Protein AF-A0A8D0YHF8-F1 (afdb_monomer)

Sequence (119 aa):
MLQWLLVFPALGLGVWGNSSWDETQAKHRSEGPQDLFGNISQLIDKGRLGFDGVSTVVSRKEWGADTVGCCAPLALPVDYLIMHHVPGLECHNQTRCSQRLRELRAHHVRNGWCDVAYK

Nearest PDB structures (foldseek):
  1sxr-assembly1_A  TM=9.679E-01  e=1.653E-01  Drosophila melanogaster

Foldseek 3Di:
DDDDDDDDPPDDDDDPPPPPPPPVVVPPPPPDDVVVVVPPPVVVVCCVVVVPDPPDDQDCVNLPHDDFQDDDDDDPPDPDDDDDDDPPLDDDDSPSNSVSLNVQQVVCVVVVHRGHPHD

Secondary structure (DSSP, 8-state):
----------------------TTGGGS--SSSTTTTTTHHHHHHHHHHH--S------TTTTT----S---PPPSS---------TT---SSHHHHHHHHHHHHHHHHHTT-SS-S--

InterPro domains:
  IPR015510 Peptidoglycan recognition protein [PTHR11022] (1-118)
  IPR036505 N-acetylmuramoyl-L-alanine amidase/PGRP domain superfamily [G3DSA:3.40.80.10] (53-119)
  IPR036505 N-acetylmuramoyl-L-alanine amidase/PGRP domain superfamily [SSF55846] (56-118)

Solvent-accessible surface area (backbone atoms only — not comparable to full-atom values): 8378 Å² total; per-residue (Å²): 133,84,93,80,90,80,85,78,84,80,82,73,75,90,74,83,77,75,81,76,73,68,84,72,73,76,78,79,75,90,82,82,63,70,75,80,58,70,46,59,67,58,53,52,52,48,47,62,75,68,52,80,61,82,80,77,82,80,47,60,73,77,45,61,54,76,85,70,72,64,87,80,86,78,74,81,82,75,94,77,87,84,89,80,84,67,89,93,58,84,62,92,47,70,73,57,37,23,50,46,51,45,54,49,26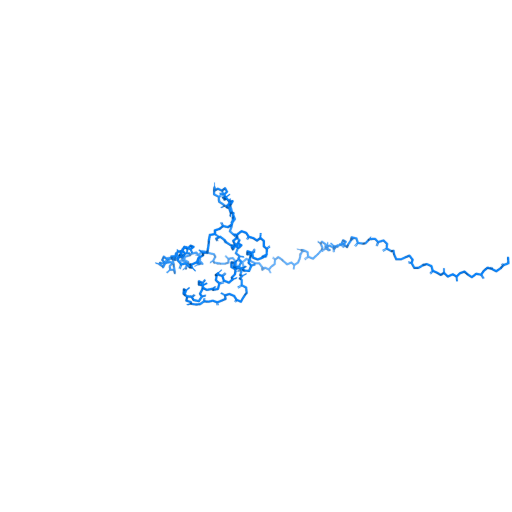,53,51,34,37,74,74,73,37,46,42,60,96,74,132

Organism: Sus scrofa (NCBI:txid9823)

Mean predicted aligned error: 17.43 Å

Radius of gyration: 27.14 Å; Cα contacts (8 Å, |Δi|>4): 38; chains: 1; bounding box: 39×67×78 Å

Structure (mmCIF, N/CA/C/O backbone):
data_AF-A0A8D0YHF8-F1
#
_entry.id   AF-A0A8D0YHF8-F1
#
loop_
_atom_site.group_PDB
_atom_site.id
_atom_site.type_symbol
_atom_site.label_atom_id
_atom_site.label_alt_id
_atom_site.label_comp_id
_atom_site.label_asym_id
_atom_site.label_entity_id
_atom_site.label_seq_id
_atom_site.pdbx_PDB_ins_code
_atom_site.Cartn_x
_atom_site.Cartn_y
_atom_site.Cartn_z
_atom_site.occupancy
_atom_site.B_iso_or_equiv
_atom_site.auth_seq_id
_atom_site.auth_comp_id
_atom_site.auth_asym_id
_atom_site.auth_atom_id
_atom_site.pdbx_PDB_model_num
ATOM 1 N N . MET A 1 1 ? 16.583 -57.130 -51.027 1.00 36.50 1 MET A N 1
ATOM 2 C CA . MET A 1 1 ? 18.029 -57.100 -50.732 1.00 36.50 1 MET A CA 1
ATOM 3 C C . MET A 1 1 ? 18.303 -55.834 -49.932 1.00 36.50 1 MET A C 1
ATOM 5 O O . MET A 1 1 ? 17.959 -54.779 -50.439 1.00 36.50 1 MET A O 1
ATOM 9 N N . LEU A 1 2 ? 18.835 -55.997 -48.709 1.00 37.03 2 LEU A N 1
ATOM 10 C CA . LEU A 1 2 ? 19.396 -55.007 -47.756 1.00 37.03 2 LEU A CA 1
ATOM 11 C C . LEU A 1 2 ? 18.520 -53.798 -47.344 1.00 37.03 2 LEU A C 1
ATOM 13 O O . LEU A 1 2 ? 18.256 -52.924 -48.154 1.00 37.03 2 LEU A O 1
ATOM 17 N N . GLN A 1 3 ? 17.918 -53.732 -46.145 1.00 40.59 3 GLN A N 1
ATOM 18 C CA . GLN A 1 3 ? 18.484 -53.531 -44.785 1.00 40.59 3 GLN A CA 1
ATOM 19 C C . GLN A 1 3 ? 19.387 -52.296 -44.616 1.00 40.59 3 GLN A C 1
ATOM 21 O O . GLN A 1 3 ? 20.512 -52.305 -45.099 1.00 40.59 3 GLN A O 1
ATOM 26 N N . TRP A 1 4 ? 18.874 -51.314 -43.853 1.00 41.19 4 TRP A N 1
ATOM 27 C CA . TRP A 1 4 ? 19.490 -50.522 -42.758 1.00 41.19 4 TRP A CA 1
ATOM 28 C C . TRP A 1 4 ? 18.494 -49.389 -42.406 1.00 41.19 4 TRP A C 1
ATOM 30 O O . TRP A 1 4 ? 18.337 -48.441 -43.163 1.00 41.19 4 TRP A O 1
ATOM 40 N N . LEU A 1 5 ? 17.556 -49.576 -41.472 1.00 42.03 5 LEU A N 1
ATOM 41 C CA . LEU A 1 5 ? 17.671 -49.266 -40.035 1.00 42.03 5 LEU A CA 1
ATOM 42 C C . LEU A 1 5 ? 18.401 -47.948 -39.731 1.00 42.03 5 LEU A C 1
ATOM 44 O O . LEU A 1 5 ? 19.613 -47.939 -39.548 1.00 42.03 5 LEU A O 1
ATOM 48 N N . LEU A 1 6 ? 17.630 -46.872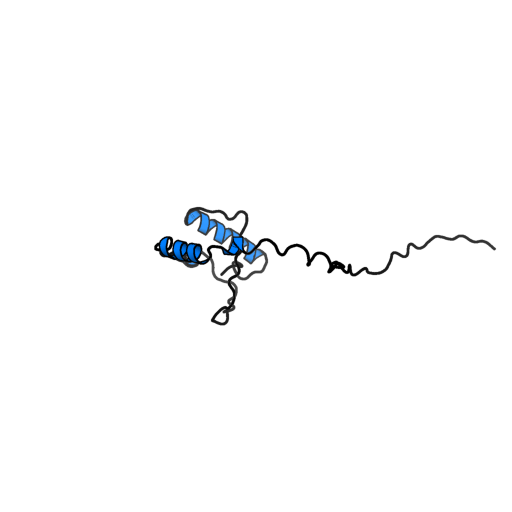 -39.548 1.00 47.66 6 LEU A N 1
ATOM 49 C CA . LEU A 1 6 ? 17.937 -45.858 -38.544 1.00 47.66 6 LEU A CA 1
ATOM 50 C C . LEU A 1 6 ? 16.699 -45.616 -37.679 1.00 47.66 6 LEU A C 1
ATOM 52 O O . LEU A 1 6 ? 15.570 -45.506 -38.150 1.00 47.66 6 LEU A O 1
ATOM 56 N N . VAL A 1 7 ? 16.978 -45.656 -36.387 1.00 43.22 7 VAL A N 1
ATOM 57 C CA . VAL A 1 7 ? 16.088 -45.716 -35.237 1.00 43.22 7 VAL A CA 1
ATOM 58 C C . VAL A 1 7 ? 15.381 -44.374 -35.046 1.00 43.22 7 VAL A C 1
ATOM 60 O O . VAL A 1 7 ? 16.036 -43.342 -34.925 1.00 43.22 7 VAL A O 1
ATOM 63 N N . PHE A 1 8 ? 14.051 -44.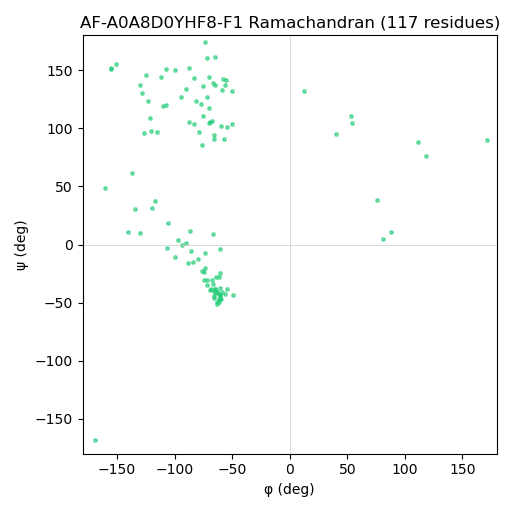387 -34.966 1.00 40.19 8 PHE A N 1
ATOM 64 C CA . PHE A 1 8 ? 13.273 -43.256 -34.461 1.00 40.19 8 PHE A CA 1
ATOM 65 C C . PHE A 1 8 ? 13.280 -43.300 -32.926 1.00 40.19 8 PHE A C 1
ATOM 67 O O . PHE A 1 8 ? 12.840 -44.308 -32.367 1.00 40.19 8 PHE A O 1
ATOM 74 N N . PRO A 1 9 ? 13.713 -42.252 -32.203 1.00 40.75 9 PRO A N 1
ATOM 75 C CA . PRO A 1 9 ? 13.407 -42.154 -30.789 1.00 40.75 9 PRO A CA 1
ATOM 76 C C . PRO A 1 9 ? 11.964 -41.659 -30.645 1.00 40.75 9 PRO A C 1
ATOM 78 O O . PRO A 1 9 ? 11.682 -40.464 -30.712 1.00 40.75 9 PRO A O 1
ATOM 81 N N . ALA A 1 10 ? 11.042 -42.600 -30.448 1.00 45.88 10 ALA A N 1
ATOM 82 C CA . ALA A 1 10 ? 9.723 -42.318 -29.901 1.00 45.88 10 ALA A CA 1
ATOM 83 C C . ALA A 1 10 ? 9.855 -42.104 -28.382 1.00 45.88 10 ALA A C 1
ATOM 85 O O . ALA A 1 10 ? 9.708 -43.033 -27.593 1.00 45.88 10 ALA A O 1
ATOM 86 N N . LEU A 1 11 ? 10.167 -40.875 -27.971 1.00 38.91 11 LEU A N 1
ATOM 87 C CA . LEU A 1 11 ? 9.832 -40.375 -26.635 1.00 38.91 11 LEU A CA 1
ATOM 88 C C . LEU A 1 11 ? 8.418 -39.792 -26.783 1.00 38.91 11 LEU A C 1
ATOM 90 O O . LEU A 1 11 ? 8.233 -38.806 -27.482 1.00 38.91 11 LEU A O 1
ATOM 94 N N . GLY A 1 12 ? 7.342 -40.411 -26.317 1.00 38.06 12 GLY A N 1
ATOM 95 C CA . GLY A 1 12 ? 7.188 -41.036 -25.014 1.00 38.06 12 GLY A CA 1
ATOM 96 C C . GLY A 1 12 ? 6.180 -40.178 -24.254 1.00 38.06 12 GLY A C 1
ATOM 97 O O . GLY A 1 12 ? 6.557 -39.188 -23.647 1.00 38.06 12 GLY A O 1
ATOM 98 N N . LEU A 1 13 ? 4.907 -40.533 -24.442 1.00 37.62 13 LEU A N 1
ATOM 99 C CA . LEU A 1 13 ? 3.714 -40.315 -23.615 1.00 37.62 13 LEU A CA 1
ATOM 100 C C . LEU A 1 13 ? 3.811 -39.324 -22.444 1.00 37.62 13 LEU A C 1
ATOM 102 O O . LEU A 1 13 ? 4.662 -39.432 -21.565 1.00 37.62 13 LEU A O 1
ATOM 106 N N . GLY A 1 14 ? 2.810 -38.442 -22.379 1.00 36.12 14 GLY A N 1
ATOM 107 C CA . GLY A 1 14 ? 2.527 -37.641 -21.199 1.00 36.12 14 GLY A CA 1
ATOM 108 C C . GLY A 1 14 ? 2.460 -38.500 -19.938 1.00 36.12 14 GLY A C 1
ATOM 109 O O . GLY A 1 14 ? 1.777 -39.521 -19.894 1.00 36.12 14 GLY A O 1
ATOM 110 N N . VAL A 1 15 ? 3.158 -38.044 -18.903 1.00 32.69 15 VAL A N 1
ATOM 111 C CA . VAL A 1 15 ? 2.981 -38.522 -17.538 1.00 32.69 15 VAL A CA 1
ATOM 112 C C . VAL A 1 15 ? 2.466 -37.340 -16.733 1.00 32.69 15 VAL A C 1
ATOM 114 O O . VAL A 1 15 ? 3.214 -36.475 -16.284 1.00 32.69 15 VAL A O 1
ATOM 117 N N . TRP A 1 16 ? 1.142 -37.312 -16.589 1.00 31.89 16 TRP A N 1
ATOM 118 C CA . TRP A 1 16 ? 0.481 -36.768 -15.414 1.00 31.89 16 TRP A CA 1
ATOM 119 C C . TRP A 1 16 ? 1.087 -37.494 -14.212 1.00 31.89 16 TRP A C 1
ATOM 121 O O . TRP A 1 16 ? 0.808 -38.670 -13.975 1.00 31.89 16 TRP A O 1
ATOM 131 N N . GLY A 1 17 ? 2.012 -36.834 -13.521 1.00 29.44 17 GLY A N 1
ATOM 132 C CA . GLY A 1 17 ? 2.570 -37.348 -12.283 1.00 29.44 17 GLY A CA 1
ATOM 133 C C . GLY A 1 17 ? 1.466 -37.387 -11.237 1.00 29.44 17 GLY A C 1
ATOM 134 O O . GLY A 1 17 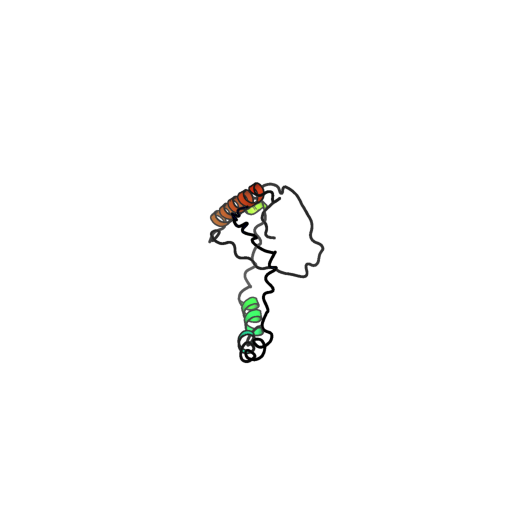? 1.220 -36.391 -10.565 1.00 29.44 17 GLY A O 1
ATOM 135 N N . ASN A 1 18 ? 0.802 -38.534 -11.100 1.00 32.72 18 ASN A N 1
ATOM 136 C CA . ASN A 1 18 ? 0.083 -38.876 -9.884 1.00 32.72 18 ASN A CA 1
ATOM 137 C C . ASN A 1 18 ? 1.125 -38.870 -8.761 1.00 32.72 18 ASN A C 1
ATOM 139 O O . ASN A 1 18 ? 1.891 -39.825 -8.620 1.00 32.72 18 ASN A O 1
ATOM 143 N N . SER A 1 19 ? 1.173 -37.810 -7.954 1.00 39.44 19 SER A N 1
ATOM 144 C CA . SER A 1 19 ? 1.736 -37.937 -6.617 1.00 39.44 19 SER A CA 1
ATOM 145 C C . SER A 1 19 ? 0.788 -38.859 -5.857 1.00 39.44 19 SER A C 1
ATOM 147 O O . SER A 1 19 ? -0.226 -38.423 -5.315 1.00 39.44 19 SER A O 1
ATOM 149 N N . SER A 1 20 ? 1.085 -40.156 -5.928 1.00 33.62 20 SER A N 1
ATOM 150 C CA . SER A 1 20 ? 0.544 -41.193 -5.064 1.00 33.62 20 SER A CA 1
ATOM 151 C C . SER A 1 20 ? 0.892 -40.789 -3.642 1.00 33.62 20 SER A C 1
ATOM 153 O O . SER A 1 20 ? 1.992 -41.053 -3.157 1.00 33.62 20 SER A O 1
ATOM 155 N N . TRP A 1 21 ? -0.009 -40.047 -3.011 1.00 30.06 21 TRP A N 1
ATOM 156 C CA . TRP A 1 21 ? 0.084 -39.782 -1.594 1.00 30.06 21 TRP A CA 1
ATOM 157 C C . TRP A 1 21 ? -0.194 -41.122 -0.922 1.00 30.06 21 TRP A C 1
ATOM 159 O O . TRP A 1 21 ? -1.310 -41.630 -0.983 1.00 30.06 21 TRP A O 1
ATOM 169 N N . ASP A 1 22 ? 0.856 -41.752 -0.406 1.00 33.50 22 ASP A N 1
ATOM 170 C CA . ASP A 1 22 ? 0.729 -43.025 0.287 1.00 33.50 22 ASP A CA 1
ATOM 171 C C . ASP A 1 22 ? -0.050 -42.774 1.589 1.00 33.50 22 ASP A C 1
ATOM 173 O O . ASP A 1 22 ? 0.438 -42.143 2.533 1.00 33.50 22 ASP A O 1
ATOM 177 N N . GLU A 1 23 ? -1.309 -43.212 1.595 1.00 45.22 23 GLU A N 1
ATOM 178 C CA . GLU A 1 23 ? -2.350 -42.975 2.608 1.00 45.22 23 GLU A CA 1
ATOM 179 C C . GLU A 1 23 ? -2.042 -43.646 3.965 1.00 45.22 23 GLU A C 1
ATOM 181 O O . GLU A 1 23 ? -2.855 -43.669 4.887 1.00 45.22 23 GLU A O 1
ATOM 186 N N . THR A 1 24 ? -0.834 -44.181 4.130 1.00 39.75 24 THR A N 1
ATOM 187 C CA . THR A 1 24 ? -0.371 -44.861 5.342 1.00 39.75 24 THR A CA 1
ATOM 188 C C . THR A 1 24 ? 0.505 -43.983 6.244 1.00 39.75 24 THR A C 1
ATOM 190 O O . THR A 1 24 ? 0.692 -44.315 7.414 1.00 39.75 24 THR A O 1
ATOM 193 N N . GLN A 1 25 ? 0.954 -42.807 5.781 1.00 38.56 25 GLN A N 1
ATOM 194 C CA . GLN A 1 25 ? 1.714 -41.842 6.601 1.00 38.56 25 GLN A CA 1
ATOM 195 C C . GLN A 1 25 ? 0.836 -40.886 7.432 1.00 38.56 25 GLN A C 1
ATOM 197 O O . GLN A 1 25 ? 1.346 -40.147 8.273 1.00 38.56 25 GLN A O 1
ATOM 202 N N . ALA A 1 26 ? -0.489 -40.917 7.260 1.00 42.91 26 ALA A N 1
ATOM 203 C CA . ALA A 1 26 ? -1.412 -40.090 8.042 1.00 42.91 26 ALA A CA 1
ATOM 204 C C . ALA A 1 26 ? -1.705 -40.653 9.450 1.00 42.91 26 ALA A C 1
ATOM 206 O O . ALA A 1 26 ? -2.260 -39.950 10.292 1.00 42.91 26 ALA A O 1
ATOM 207 N N . LYS A 1 27 ? -1.327 -41.909 9.739 1.00 42.44 27 LYS A N 1
ATOM 208 C CA . LYS A 1 27 ? -1.782 -42.625 10.946 1.00 42.44 27 LYS A CA 1
ATOM 209 C C . LYS A 1 27 ? -0.815 -42.594 12.142 1.00 42.44 27 LYS A C 1
ATOM 211 O O . LYS A 1 27 ? -1.112 -43.208 13.158 1.00 42.44 27 LYS A O 1
ATOM 216 N N . HIS A 1 28 ? 0.316 -41.885 12.078 1.00 41.16 28 HIS A N 1
ATOM 217 C CA . HIS A 1 28 ? 1.304 -41.897 13.177 1.00 41.16 28 HIS A CA 1
ATOM 218 C C . HIS A 1 28 ? 1.850 -40.516 13.580 1.00 41.16 28 HIS A C 1
ATOM 220 O O . HIS A 1 28 ? 2.982 -40.381 14.045 1.00 41.16 28 HIS A O 1
ATOM 226 N N . ARG A 1 29 ? 1.044 -39.460 13.424 1.00 41.22 29 ARG A N 1
ATOM 227 C CA . ARG A 1 29 ? 1.361 -38.129 13.965 1.00 41.22 29 ARG A CA 1
ATOM 228 C C . ARG A 1 29 ? 0.125 -37.493 14.595 1.00 41.22 29 ARG A C 1
ATOM 230 O O . ARG A 1 29 ? -0.356 -36.459 14.150 1.00 41.22 29 ARG A O 1
ATOM 237 N N . SER A 1 30 ? -0.404 -38.145 15.624 1.00 50.91 30 SER A N 1
ATOM 238 C CA . SER A 1 30 ? -1.494 -37.622 16.457 1.00 50.91 30 SER A CA 1
ATOM 239 C C . SER A 1 30 ? -1.085 -37.482 17.924 1.00 50.91 30 SER A C 1
ATOM 241 O O . SER A 1 30 ? -1.920 -37.607 18.811 1.00 50.91 30 SER A O 1
ATOM 243 N N . GLU A 1 31 ? 0.190 -37.194 18.184 1.00 51.84 31 GLU A N 1
ATOM 244 C CA . GLU A 1 31 ? 0.669 -36.762 19.497 1.00 51.84 31 GLU A CA 1
ATOM 245 C C . GLU A 1 31 ? 1.440 -35.451 19.307 1.00 51.84 31 GLU A C 1
ATOM 247 O O . GLU A 1 31 ? 2.595 -35.442 18.892 1.00 51.84 31 GLU A O 1
ATOM 252 N N . GLY A 1 32 ? 0.748 -34.328 19.520 1.00 55.41 32 GLY A N 1
ATOM 253 C CA . GLY A 1 32 ? 1.312 -32.976 19.432 1.00 55.41 32 GLY A CA 1
ATOM 254 C C . GLY A 1 32 ? 0.662 -32.119 18.346 1.00 55.41 32 GLY A C 1
ATOM 255 O O . GLY A 1 32 ? 1.232 -31.927 17.274 1.00 55.41 32 GLY A O 1
ATOM 256 N N . PRO A 1 33 ? -0.555 -31.609 18.610 1.00 46.53 33 PRO A N 1
ATOM 257 C CA . PRO A 1 33 ? -0.691 -30.148 18.617 1.00 46.53 33 PRO A CA 1
ATOM 258 C C . PRO A 1 33 ? -1.602 -29.600 19.729 1.00 46.53 33 PRO A C 1
ATOM 260 O O . PRO A 1 33 ? -1.913 -28.414 19.714 1.00 46.53 33 PRO A O 1
ATOM 263 N N . GLN A 1 34 ? -2.025 -30.407 20.711 1.00 49.44 34 GLN A N 1
ATOM 264 C CA . GLN A 1 34 ? -2.849 -29.885 21.818 1.00 49.44 34 GLN A CA 1
ATOM 265 C C . GLN A 1 34 ? -2.095 -28.851 22.677 1.00 49.44 34 GLN A C 1
ATOM 267 O O . GLN A 1 34 ? -2.708 -27.922 23.192 1.00 49.44 34 GLN A O 1
ATOM 272 N N . ASP A 1 35 ? -0.764 -28.952 22.742 1.00 49.66 35 ASP A N 1
ATOM 273 C CA . ASP A 1 35 ? 0.106 -28.020 23.473 1.00 49.66 35 ASP A CA 1
ATOM 274 C C . ASP A 1 35 ? 0.305 -26.669 22.748 1.00 49.66 35 ASP A C 1
ATOM 276 O O . ASP A 1 35 ? 0.530 -25.641 23.379 1.00 49.66 35 ASP A O 1
ATOM 280 N N . LEU A 1 36 ? 0.118 -26.617 21.420 1.00 51.62 36 LEU A N 1
ATOM 281 C CA . LEU A 1 36 ? 0.159 -25.356 20.656 1.00 51.62 36 LEU A CA 1
ATOM 282 C C . LEU A 1 36 ? -1.094 -24.495 20.871 1.00 51.62 36 LEU A C 1
ATOM 284 O O . LEU A 1 36 ? -1.045 -23.278 20.705 1.00 51.62 36 LEU A O 1
ATOM 288 N N . PHE A 1 37 ? -2.209 -25.117 21.258 1.00 53.19 37 PHE A N 1
ATOM 289 C CA . PHE A 1 37 ? -3.460 -24.425 21.575 1.00 53.19 37 PHE A CA 1
ATOM 290 C C . PHE A 1 37 ? -3.612 -24.107 23.065 1.00 53.19 37 PHE A C 1
ATOM 292 O O . PHE A 1 37 ? -4.602 -23.482 23.450 1.00 53.19 37 PHE A O 1
ATOM 299 N N . GLY A 1 38 ? -2.627 -24.482 23.890 1.00 54.91 38 GLY A N 1
ATOM 300 C CA . GLY A 1 38 ? -2.683 -24.444 25.351 1.00 54.91 38 GLY A CA 1
ATOM 301 C C . GLY A 1 38 ? -2.909 -23.068 25.975 1.00 54.91 38 GLY A C 1
ATOM 302 O O . GLY A 1 38 ? -3.059 -22.987 27.191 1.00 54.91 38 GLY A O 1
ATOM 303 N N . ASN A 1 39 ? -2.959 -21.980 25.195 1.00 58.38 39 ASN A N 1
ATOM 304 C CA . ASN A 1 39 ? -3.334 -20.688 25.753 1.00 58.38 39 ASN A CA 1
ATOM 305 C C . ASN A 1 39 ? -3.808 -19.614 24.770 1.00 58.38 39 ASN A C 1
ATOM 307 O O . ASN A 1 39 ? -3.388 -18.457 24.841 1.00 58.38 39 ASN A O 1
ATOM 311 N N . ILE A 1 40 ? -4.728 -19.959 23.867 1.00 64.19 40 ILE A N 1
ATOM 312 C CA . ILE A 1 40 ? -5.386 -18.936 23.036 1.00 64.19 40 ILE A CA 1
ATOM 313 C C . ILE A 1 40 ? -6.024 -17.845 23.919 1.00 64.19 40 ILE A C 1
ATOM 315 O O . ILE A 1 40 ? -5.901 -16.665 23.603 1.00 64.19 40 ILE A O 1
ATOM 319 N N . SER A 1 41 ? -6.616 -18.207 25.062 1.00 64.94 41 SER A N 1
ATOM 320 C CA . SER A 1 41 ? -7.210 -17.246 26.002 1.00 64.94 41 SER A CA 1
ATOM 321 C C . SER A 1 41 ? -6.191 -16.246 26.551 1.00 64.94 41 SER A C 1
ATOM 323 O O . SER A 1 41 ? -6.452 -15.049 26.519 1.00 64.94 41 SER A O 1
ATOM 325 N N . GLN A 1 42 ? -4.994 -16.687 26.959 1.00 62.16 42 GLN A N 1
ATOM 326 C CA . GLN A 1 42 ? -3.945 -15.756 27.395 1.00 62.16 42 GLN A CA 1
ATOM 327 C C . GLN A 1 42 ? -3.397 -14.896 26.256 1.00 62.16 42 GLN A C 1
ATOM 329 O O . GLN A 1 42 ? -2.993 -13.765 26.506 1.00 62.16 42 GLN A O 1
ATOM 334 N N . LEU A 1 43 ? -3.378 -15.386 25.012 1.00 61.06 43 LEU A N 1
ATOM 335 C CA . LEU A 1 43 ? -2.997 -14.570 23.854 1.00 61.06 43 LEU A CA 1
ATOM 336 C C . LEU A 1 43 ? -4.052 -13.503 23.542 1.00 61.06 43 LEU A C 1
ATOM 338 O O . LEU A 1 43 ? -3.689 -12.367 23.242 1.00 61.06 43 LEU A O 1
ATOM 342 N N . ILE A 1 44 ? -5.338 -13.840 23.665 1.00 64.38 44 ILE A N 1
ATOM 343 C CA . ILE A 1 44 ? -6.450 -12.895 23.514 1.00 64.38 44 ILE A CA 1
ATOM 344 C C . ILE A 1 44 ? -6.420 -11.856 24.641 1.00 64.38 44 ILE A C 1
ATOM 346 O O . ILE A 1 44 ? -6.497 -10.661 24.365 1.00 64.38 44 ILE A O 1
ATOM 350 N N . ASP A 1 45 ? -6.238 -12.277 25.893 1.00 61.50 45 ASP A N 1
ATOM 351 C CA . ASP A 1 45 ? -6.188 -11.378 27.051 1.00 61.50 45 ASP A CA 1
ATOM 352 C C . ASP A 1 45 ? -4.939 -10.490 27.039 1.00 61.50 45 ASP A C 1
ATOM 354 O O . ASP A 1 45 ? -5.021 -9.294 27.314 1.00 61.50 45 ASP A O 1
ATOM 358 N N . LYS A 1 46 ? -3.786 -11.026 26.622 1.00 58.38 46 LYS A N 1
ATOM 359 C CA . LYS A 1 46 ? -2.564 -10.241 26.390 1.00 58.38 46 LYS A CA 1
ATOM 360 C C . LYS A 1 46 ? -2.717 -9.284 25.208 1.00 58.38 46 LYS A C 1
ATOM 362 O O . LYS A 1 46 ? -2.175 -8.184 25.251 1.00 58.38 46 LYS A O 1
ATOM 367 N N . GLY A 1 47 ? -3.477 -9.670 24.183 1.00 57.44 47 GLY A N 1
ATOM 368 C CA . GLY A 1 47 ? -3.890 -8.789 23.094 1.00 57.44 47 GLY A CA 1
ATOM 369 C C . GLY A 1 47 ? -4.776 -7.644 23.587 1.00 57.44 47 GLY A C 1
ATOM 370 O O . GLY A 1 47 ? -4.564 -6.509 23.190 1.00 57.44 47 GLY A O 1
ATOM 371 N N . ARG A 1 48 ? -5.705 -7.899 24.515 1.00 57.44 48 ARG A N 1
ATOM 372 C CA . ARG A 1 48 ? -6.566 -6.862 25.112 1.00 57.44 48 ARG A CA 1
ATOM 373 C C . ARG A 1 48 ? -5.819 -5.934 26.070 1.00 57.44 48 ARG A C 1
ATOM 375 O O . ARG A 1 48 ? -6.122 -4.754 26.089 1.00 57.44 48 ARG A O 1
ATOM 382 N N . LEU A 1 49 ? -4.840 -6.443 26.821 1.00 55.16 49 LEU A N 1
ATOM 383 C CA . LEU A 1 49 ? -4.009 -5.659 27.752 1.00 55.16 49 LEU A CA 1
ATOM 384 C C . LEU A 1 49 ? -2.814 -4.957 27.075 1.00 55.16 49 LEU A C 1
ATOM 386 O O . LEU A 1 49 ? -2.184 -4.093 27.676 1.00 55.16 49 LEU A O 1
ATOM 390 N N . GLY A 1 50 ? -2.463 -5.350 25.846 1.00 49.62 50 GLY A N 1
ATOM 391 C CA . GLY A 1 50 ? -1.373 -4.770 25.051 1.00 49.62 50 GLY A CA 1
ATOM 392 C C . GLY A 1 50 ? -1.837 -3.896 23.883 1.00 49.62 50 GLY A C 1
ATOM 393 O O . GLY A 1 50 ? -1.002 -3.319 23.189 1.00 49.62 50 GLY A O 1
ATOM 394 N N . PHE A 1 51 ? -3.148 -3.794 23.658 1.00 53.34 51 PHE A N 1
ATOM 395 C CA . PHE A 1 51 ? -3.764 -3.021 22.577 1.00 53.34 51 PHE A CA 1
ATOM 396 C C . PHE A 1 51 ? -4.632 -1.880 23.129 1.00 53.34 51 PHE A C 1
ATOM 398 O O . PHE A 1 51 ? -5.665 -1.535 22.570 1.00 53.34 51 PHE A O 1
ATOM 405 N N . ASP A 1 52 ? -4.187 -1.246 24.215 1.00 55.09 52 ASP A N 1
ATOM 406 C CA . ASP A 1 52 ? -4.691 0.080 24.612 1.00 55.09 52 ASP A CA 1
ATOM 407 C C . ASP A 1 52 ? -4.154 1.191 23.682 1.00 55.09 52 ASP A C 1
ATOM 409 O O . ASP A 1 52 ? -4.574 2.347 23.738 1.00 55.09 52 ASP A O 1
ATOM 413 N N . GLY A 1 53 ? -3.225 0.845 22.784 1.00 55.50 53 GLY A N 1
ATOM 414 C CA . GLY A 1 53 ? -2.791 1.698 21.689 1.00 55.50 53 GLY A CA 1
ATOM 415 C C . GLY A 1 53 ? -3.744 1.571 20.510 1.00 55.50 53 GLY A C 1
ATOM 416 O O . GLY A 1 53 ? -3.668 0.604 19.755 1.00 55.50 53 GLY A O 1
ATOM 417 N N . VAL A 1 54 ? -4.605 2.571 20.315 1.00 67.69 54 VAL A N 1
ATOM 418 C CA . VAL A 1 54 ? -5.334 2.768 19.055 1.00 67.69 54 VAL A CA 1
ATOM 419 C C . VAL A 1 54 ? -4.325 2.718 17.904 1.00 67.69 54 VAL A C 1
ATOM 421 O O . VAL A 1 54 ? -3.570 3.664 17.671 1.00 67.69 54 VAL A O 1
ATOM 424 N N . SER A 1 55 ? -4.293 1.596 17.184 1.00 73.50 55 SER A N 1
ATOM 425 C CA . SER A 1 55 ? -3.529 1.490 15.946 1.00 73.50 55 SER A CA 1
ATOM 426 C C . SER A 1 55 ? -4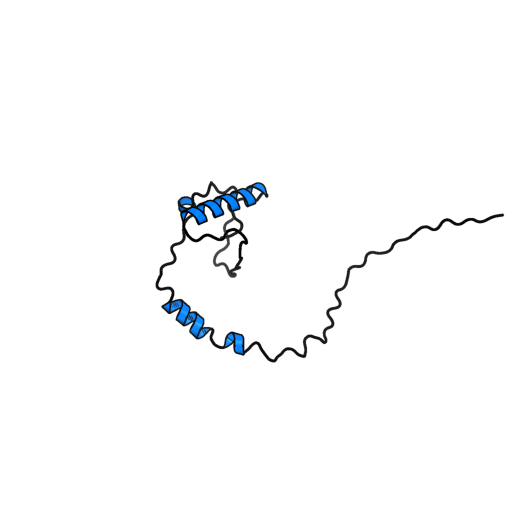.233 2.351 14.911 1.00 73.50 55 SER A C 1
ATOM 428 O O . SER A 1 55 ? 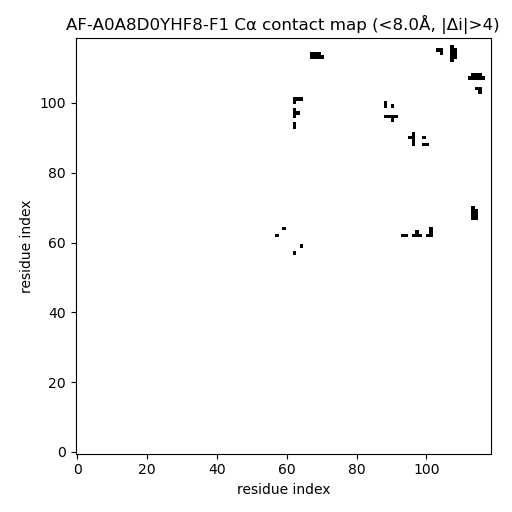-5.311 2.017 14.422 1.00 73.50 55 SER A O 1
ATOM 430 N N . THR A 1 56 ? -3.652 3.512 14.634 1.00 89.06 56 THR A N 1
ATOM 431 C CA . THR A 1 56 ? -4.217 4.457 13.675 1.00 89.06 56 THR A CA 1
ATOM 432 C C . THR A 1 56 ? -3.915 3.964 12.266 1.00 89.06 56 THR A C 1
ATOM 434 O O . THR A 1 56 ? -2.753 3.786 11.898 1.00 89.06 56 THR A O 1
ATOM 437 N N . VAL A 1 57 ? -4.961 3.729 11.472 1.00 90.88 57 VAL A N 1
ATOM 438 C CA . VAL A 1 57 ? -4.811 3.376 10.057 1.00 90.88 57 VAL A CA 1
ATOM 439 C C . VAL A 1 57 ? -4.321 4.606 9.297 1.00 90.88 57 VAL A C 1
ATOM 441 O O . VAL A 1 57 ? -5.026 5.609 9.229 1.00 90.88 57 VAL A O 1
ATOM 444 N N . VAL A 1 58 ? -3.130 4.515 8.699 1.00 94.19 58 VAL A N 1
ATOM 445 C CA . VAL A 1 58 ? -2.606 5.548 7.794 1.00 94.19 58 VAL A CA 1
ATOM 446 C C . VAL A 1 58 ? -3.330 5.424 6.457 1.00 94.19 58 VAL A C 1
ATOM 448 O O . VAL A 1 58 ? -3.155 4.456 5.715 1.00 94.19 58 VAL A O 1
ATOM 451 N N . SER A 1 59 ? -4.161 6.409 6.144 1.00 94.81 59 SER A N 1
ATOM 452 C CA . SER A 1 59 ? -4.937 6.457 4.912 1.00 94.81 59 SER A CA 1
ATOM 453 C C . SER A 1 59 ? -4.046 6.578 3.674 1.00 94.81 59 SER A C 1
ATOM 455 O O . SER A 1 59 ? -2.903 7.036 3.721 1.00 94.81 59 SER A O 1
ATOM 457 N N . ARG A 1 60 ? -4.618 6.245 2.511 1.00 95.12 60 ARG A N 1
ATOM 458 C CA . ARG A 1 60 ? -3.970 6.410 1.197 1.00 95.12 60 ARG A CA 1
ATOM 459 C C . ARG A 1 60 ? -3.373 7.793 0.982 1.00 95.12 60 ARG A C 1
ATOM 461 O O . ARG A 1 60 ? -2.267 7.924 0.468 1.00 95.12 60 ARG A O 1
ATOM 468 N N . LYS A 1 61 ? -4.119 8.822 1.377 1.00 95.88 61 LYS A N 1
ATOM 469 C CA . LYS A 1 61 ? -3.689 10.209 1.239 1.00 95.88 61 LYS A CA 1
ATOM 470 C C . LYS A 1 61 ? -2.472 10.498 2.118 1.00 95.88 61 LYS A C 1
ATOM 472 O O . LYS A 1 61 ? -1.561 11.186 1.675 1.00 95.88 61 LYS A O 1
ATOM 477 N N . GLU A 1 62 ? -2.439 9.957 3.332 1.00 97.06 62 GLU A N 1
ATOM 478 C CA . GLU A 1 62 ? -1.379 10.225 4.309 1.00 97.06 62 GLU A CA 1
ATOM 479 C C . GLU A 1 62 ? -0.041 9.571 3.956 1.00 97.06 62 GLU A C 1
ATOM 481 O O . GLU A 1 62 ? 0.999 10.149 4.261 1.00 97.06 62 GLU A O 1
ATOM 486 N N . TRP A 1 63 ? -0.030 8.417 3.277 1.00 96.88 63 TRP A N 1
ATOM 487 C CA . TR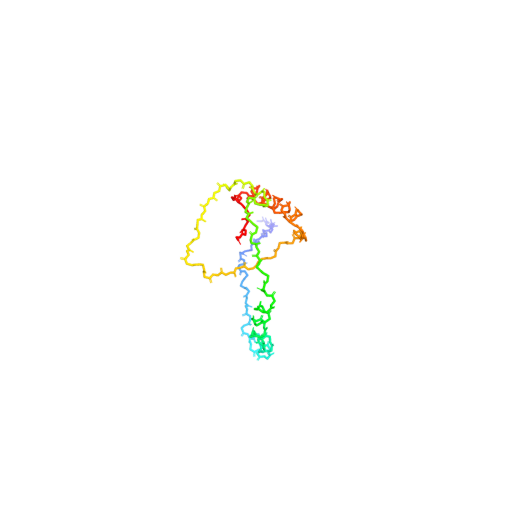P A 1 63 ? 1.218 7.829 2.764 1.00 96.88 63 TRP A CA 1
ATOM 488 C C . TRP A 1 63 ? 1.584 8.286 1.341 1.00 96.88 63 TRP A C 1
ATOM 490 O O . TRP A 1 63 ? 2.625 7.894 0.807 1.00 96.88 63 TRP A O 1
ATOM 500 N N . GLY A 1 64 ? 0.775 9.162 0.734 1.00 97.12 64 GLY A N 1
ATOM 501 C CA . GLY A 1 64 ? 1.046 9.745 -0.580 1.00 97.12 64 GLY A CA 1
ATOM 502 C C . GLY A 1 64 ? 0.780 8.790 -1.745 1.00 97.12 64 GLY A C 1
ATOM 503 O O . GLY A 1 64 ? 1.554 8.757 -2.700 1.00 97.12 64 GLY A O 1
ATOM 504 N N . ALA A 1 65 ? -0.280 7.98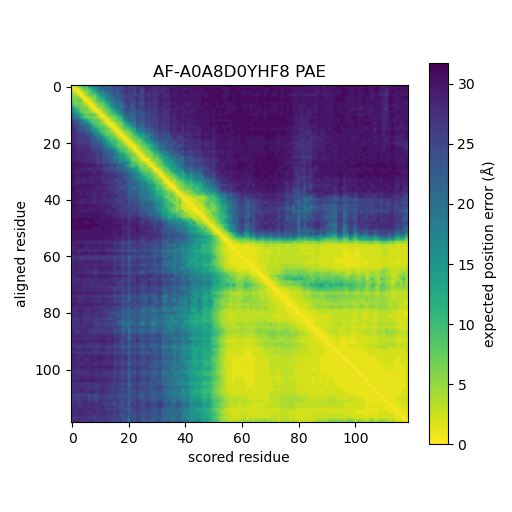6 -1.662 1.00 95.38 65 ALA A N 1
ATOM 505 C CA . ALA A 1 65 ? -0.713 7.129 -2.759 1.00 95.38 65 ALA A CA 1
ATOM 506 C C . ALA A 1 65 ? -1.223 7.952 -3.949 1.00 95.38 65 ALA A C 1
ATOM 508 O O . ALA A 1 65 ? -2.019 8.875 -3.759 1.00 95.38 65 ALA A O 1
ATOM 509 N N . ASP A 1 66 ? -0.877 7.551 -5.175 1.00 92.81 66 ASP A N 1
ATOM 510 C CA . ASP A 1 66 ? -1.556 8.098 -6.352 1.00 92.81 66 ASP A CA 1
ATOM 511 C C . ASP A 1 66 ? -2.981 7.528 -6.496 1.00 92.81 66 ASP A C 1
ATOM 513 O O . ASP A 1 66 ? -3.413 6.601 -5.788 1.00 92.81 66 ASP A O 1
ATOM 517 N N . THR A 1 67 ? -3.701 8.074 -7.476 1.00 90.56 67 THR A N 1
ATOM 518 C CA . THR A 1 67 ? -5.050 7.655 -7.859 1.00 90.56 67 THR A CA 1
ATOM 519 C C . THR A 1 67 ? -5.113 6.162 -8.182 1.00 90.56 67 THR A C 1
ATOM 521 O O . THR A 1 67 ? -4.197 5.570 -8.750 1.00 90.56 67 THR A O 1
ATOM 524 N N . VAL A 1 68 ? -6.201 5.515 -7.777 1.00 89.00 68 VAL A N 1
ATOM 525 C CA . VAL A 1 68 ? -6.426 4.093 -8.060 1.00 89.00 68 VAL A CA 1
ATOM 526 C C . VAL A 1 68 ? -6.831 3.940 -9.530 1.00 89.00 68 VAL A C 1
ATOM 528 O O . VAL A 1 68 ? -7.651 4.717 -10.013 1.00 89.00 68 VAL A O 1
ATOM 531 N N . GLY A 1 69 ? -6.275 2.949 -10.237 1.00 86.19 69 GLY A N 1
ATOM 532 C CA . GLY A 1 69 ? -6.594 2.720 -11.654 1.00 86.19 69 GLY A CA 1
ATOM 533 C C . GLY A 1 69 ? -7.976 2.099 -11.894 1.00 86.19 69 GLY A C 1
ATOM 534 O O . GLY A 1 69 ? -8.609 2.367 -12.910 1.00 86.19 69 GLY A O 1
ATOM 535 N N . CYS A 1 70 ? -8.461 1.283 -10.957 1.00 88.25 70 CYS A N 1
ATOM 536 C CA . CYS A 1 70 ? -9.793 0.684 -10.987 1.00 88.25 70 CYS A CA 1
ATOM 537 C C . CYS A 1 70 ? -10.279 0.333 -9.571 1.00 88.25 70 CYS A C 1
ATOM 539 O O . CYS A 1 70 ? -9.474 0.027 -8.692 1.00 88.25 70 CYS A O 1
ATOM 541 N N . CYS A 1 71 ? -11.594 0.333 -9.349 1.00 83.94 71 CYS A N 1
ATOM 542 C CA . CYS A 1 71 ? -12.195 0.014 -8.052 1.00 83.94 71 CYS A CA 1
ATOM 543 C C . CYS A 1 71 ? -13.180 -1.150 -8.189 1.00 83.94 71 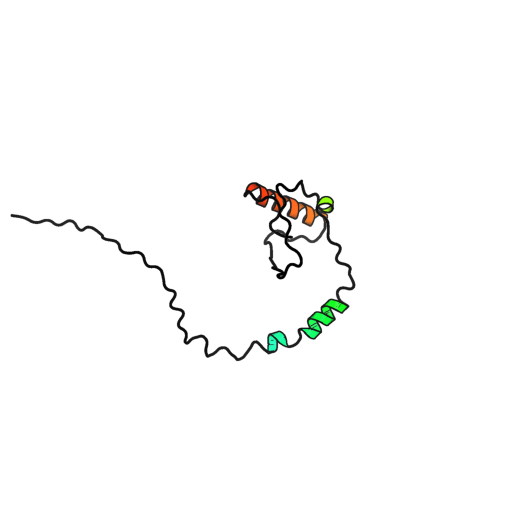CYS A C 1
ATOM 545 O O . CYS A 1 71 ? -14.147 -1.051 -8.939 1.00 83.94 71 CYS A O 1
ATOM 547 N N . ALA A 1 72 ? -12.962 -2.215 -7.417 1.00 86.00 72 ALA A N 1
ATOM 548 C CA . ALA A 1 72 ? -13.917 -3.301 -7.225 1.00 86.00 72 ALA A CA 1
ATOM 549 C C . ALA A 1 72 ? -14.242 -3.399 -5.722 1.00 86.00 72 ALA A C 1
ATOM 551 O O . ALA A 1 72 ? -13.350 -3.744 -4.940 1.00 86.00 72 ALA A O 1
ATOM 552 N N . PRO A 1 73 ? -15.458 -3.024 -5.283 1.00 88.94 73 PRO A N 1
ATOM 553 C CA . PRO A 1 73 ? -15.846 -3.137 -3.882 1.00 88.94 73 PRO A CA 1
ATOM 554 C C . PRO A 1 73 ? -16.019 -4.608 -3.485 1.00 88.94 73 PRO A C 1
ATOM 556 O O . PRO A 1 73 ? -16.498 -5.420 -4.275 1.00 88.94 73 PRO A O 1
ATOM 559 N N . LEU A 1 74 ? -15.646 -4.942 -2.248 1.00 90.50 74 LEU A N 1
ATOM 560 C CA . LEU A 1 74 ? -15.928 -6.252 -1.662 1.00 90.50 74 LEU A CA 1
ATOM 561 C C . LEU A 1 74 ? -17.352 -6.271 -1.099 1.00 90.50 74 LEU A C 1
ATOM 563 O O . LEU A 1 74 ? -17.810 -5.272 -0.539 1.00 90.50 74 LEU A O 1
ATOM 567 N N . ALA A 1 75 ? -18.036 -7.410 -1.227 1.00 94.50 75 ALA A N 1
ATOM 568 C CA . ALA A 1 75 ? -19.267 -7.651 -0.484 1.00 94.50 75 ALA A CA 1
ATOM 569 C C . ALA A 1 75 ? -18.942 -7.698 1.016 1.00 94.50 75 ALA A C 1
ATOM 571 O O . ALA A 1 75 ? -17.923 -8.263 1.414 1.00 94.50 75 ALA A O 1
ATOM 572 N N . LEU A 1 76 ? -19.788 -7.066 1.828 1.00 94.75 76 LEU A N 1
ATOM 573 C CA . LEU A 1 76 ? -19.630 -7.017 3.277 1.00 94.75 76 LEU A CA 1
ATOM 574 C C . LEU A 1 76 ? -20.744 -7.833 3.955 1.00 94.75 76 LEU A C 1
ATOM 576 O O . LEU A 1 76 ? -21.884 -7.771 3.485 1.00 94.75 76 LEU A O 1
ATOM 580 N N . PRO A 1 77 ? -20.454 -8.529 5.072 1.00 96.00 77 PRO A N 1
ATOM 581 C CA . PRO A 1 77 ? -19.139 -8.655 5.716 1.00 96.00 77 PRO A CA 1
ATOM 582 C C . PRO A 1 77 ? -18.170 -9.545 4.914 1.00 96.00 77 PRO A C 1
ATOM 584 O O . PRO A 1 77 ? -18.594 -10.325 4.070 1.00 96.00 77 PRO A O 1
ATOM 587 N N . VAL A 1 78 ? -16.864 -9.407 5.167 1.00 94.00 78 VAL A N 1
ATOM 588 C CA . VAL A 1 78 ? -15.849 -10.332 4.634 1.00 94.00 78 VAL A CA 1
ATOM 589 C C . VAL A 1 78 ? -15.633 -11.483 5.617 1.00 94.00 78 VAL A C 1
ATOM 591 O O . VAL A 1 78 ? -15.474 -11.243 6.812 1.00 94.00 78 VAL A O 1
ATOM 594 N N . ASP A 1 79 ? -15.598 -12.719 5.118 1.00 96.25 79 ASP A N 1
ATOM 595 C CA . ASP A 1 79 ? -15.522 -13.926 5.962 1.00 96.25 79 ASP A CA 1
ATOM 596 C C . ASP A 1 79 ? -14.086 -14.363 6.301 1.00 96.25 79 ASP A C 1
ATOM 598 O O . ASP A 1 79 ? -13.871 -15.164 7.212 1.00 96.25 79 ASP A O 1
ATOM 602 N N . TYR A 1 80 ? -13.088 -13.851 5.572 1.00 93.50 80 TYR A N 1
ATOM 603 C CA . TYR A 1 80 ? -11.701 -14.311 5.658 1.00 93.50 80 TYR A CA 1
ATOM 604 C C . TYR A 1 80 ? -10.714 -13.153 5.828 1.00 93.50 80 TYR A C 1
ATOM 606 O O . TYR A 1 80 ? -10.787 -12.145 5.126 1.00 93.50 80 TYR A O 1
ATOM 614 N N . LEU A 1 81 ? -9.733 -13.352 6.714 1.00 93.94 81 LEU A N 1
ATOM 615 C CA . LEU A 1 81 ? -8.542 -12.516 6.854 1.00 93.94 81 LEU A CA 1
ATOM 616 C C . LEU A 1 81 ? -7.324 -13.310 6.378 1.00 93.94 81 LEU A C 1
ATOM 618 O O . LEU A 1 81 ? -6.997 -14.347 6.953 1.00 93.94 81 LEU A O 1
ATOM 622 N N . ILE A 1 82 ? -6.642 -12.815 5.346 1.00 94.69 82 ILE A N 1
ATOM 623 C CA . ILE A 1 82 ? -5.440 -13.451 4.798 1.00 94.69 82 ILE A CA 1
ATOM 624 C C . ILE A 1 82 ? -4.221 -12.616 5.190 1.00 94.69 82 ILE A C 1
ATOM 626 O O . ILE A 1 82 ? -4.121 -11.443 4.836 1.00 94.69 82 ILE A O 1
ATOM 630 N N . MET A 1 83 ? -3.285 -13.222 5.921 1.00 94.19 83 MET A N 1
ATOM 631 C CA . MET A 1 83 ? -2.055 -12.566 6.365 1.00 94.19 83 MET A CA 1
ATOM 632 C C . MET A 1 83 ? -0.911 -12.837 5.386 1.00 94.19 83 MET A C 1
ATOM 634 O O . MET A 1 83 ? -0.592 -13.989 5.099 1.00 94.19 83 MET A O 1
ATOM 638 N N . HIS A 1 84 ? -0.256 -11.773 4.923 1.00 92.81 84 HIS A N 1
ATOM 639 C CA . HIS A 1 84 ? 0.915 -11.844 4.052 1.00 92.81 84 HIS A CA 1
ATOM 640 C C . HIS A 1 84 ? 2.091 -11.083 4.663 1.00 92.81 84 HIS A C 1
ATOM 642 O O . HIS A 1 84 ? 1.916 -10.036 5.281 1.00 92.81 84 HIS A O 1
ATOM 648 N N . HIS A 1 85 ? 3.298 -11.593 4.434 1.00 93.56 85 HIS A N 1
ATOM 649 C CA . HIS A 1 85 ? 4.524 -10.821 4.603 1.00 93.56 85 HIS A CA 1
ATOM 650 C C . HIS A 1 85 ? 4.984 -10.324 3.227 1.00 93.56 85 HIS A C 1
ATOM 652 O O . HIS A 1 85 ? 4.739 -10.987 2.217 1.00 93.56 85 HIS A O 1
ATOM 658 N N . VAL A 1 86 ? 5.652 -9.170 3.184 1.00 93.44 86 VAL A N 1
ATOM 659 C CA . VAL A 1 86 ? 6.248 -8.636 1.952 1.00 93.44 86 VAL A CA 1
ATOM 660 C C . VAL A 1 86 ? 7.753 -8.478 2.173 1.00 93.44 86 VAL A C 1
ATOM 662 O O . VAL A 1 86 ? 8.163 -7.489 2.784 1.00 93.44 86 VAL A O 1
ATOM 665 N N . PRO A 1 87 ? 8.576 -9.448 1.729 1.00 92.56 87 PRO A N 1
ATOM 666 C CA . PRO A 1 87 ? 10.023 -9.396 1.915 1.00 92.56 87 PRO A CA 1
ATOM 667 C C . PRO A 1 87 ? 10.636 -8.117 1.342 1.00 92.56 87 PRO A C 1
ATOM 669 O O . PRO A 1 87 ? 10.302 -7.713 0.226 1.00 92.56 87 PRO A O 1
ATOM 672 N N . GLY A 1 88 ? 11.565 -7.502 2.073 1.00 91.00 88 GLY A N 1
ATOM 673 C CA . GLY A 1 88 ? 12.339 -6.359 1.577 1.00 91.00 88 GLY A CA 1
ATOM 674 C C . GLY A 1 88 ? 11.619 -5.007 1.652 1.00 91.00 88 GLY A C 1
ATOM 675 O O . GLY A 1 88 ? 12.161 -4.004 1.179 1.00 91.00 88 GLY A O 1
ATOM 676 N N . LEU A 1 89 ? 10.415 -4.952 2.234 1.00 94.94 89 LEU A N 1
ATOM 677 C CA . LEU A 1 89 ? 9.693 -3.705 2.526 1.00 94.94 89 LEU A CA 1
ATOM 678 C C . LEU A 1 89 ? 9.693 -3.339 4.014 1.00 94.94 89 LEU A C 1
ATOM 680 O O . LEU A 1 89 ? 8.886 -2.516 4.448 1.00 94.94 89 LEU A O 1
ATOM 684 N N . GLU A 1 90 ? 10.603 -3.911 4.799 1.00 95.81 90 GLU A N 1
ATOM 685 C CA . GLU A 1 90 ? 10.738 -3.595 6.213 1.00 95.81 90 GLU A CA 1
ATOM 686 C C . GLU A 1 90 ? 11.022 -2.097 6.406 1.00 95.81 90 GLU A C 1
ATOM 688 O O . GLU A 1 90 ? 11.853 -1.472 5.733 1.00 95.81 90 GLU A O 1
ATOM 693 N N . CYS A 1 91 ? 10.296 -1.491 7.340 1.00 96.62 91 CYS A N 1
ATOM 694 C CA . CYS A 1 91 ? 10.378 -0.072 7.637 1.00 96.62 91 CYS A CA 1
ATOM 695 C C . CYS A 1 91 ? 9.933 0.180 9.084 1.00 96.62 91 CYS A C 1
ATOM 697 O O . CYS A 1 91 ? 9.115 -0.551 9.634 1.00 96.62 91 CYS A O 1
ATOM 699 N N . HIS A 1 92 ? 10.478 1.227 9.708 1.00 95.75 92 HIS A N 1
ATOM 700 C CA . HIS A 1 92 ? 10.257 1.512 11.136 1.00 95.75 92 HIS A CA 1
ATOM 701 C C . HIS A 1 92 ? 9.832 2.960 11.413 1.00 95.75 92 HIS A C 1
ATOM 703 O O . HIS A 1 92 ? 9.833 3.404 12.554 1.00 95.75 92 HIS A O 1
ATOM 709 N N . ASN A 1 93 ? 9.508 3.734 10.374 1.00 95.94 93 ASN A N 1
ATOM 710 C CA . ASN A 1 93 ? 8.939 5.072 10.525 1.00 95.94 93 ASN A CA 1
ATOM 711 C C . ASN A 1 93 ? 8.049 5.416 9.332 1.00 95.94 93 ASN A C 1
ATOM 713 O O . ASN A 1 93 ? 8.253 4.902 8.230 1.00 95.94 93 ASN A O 1
ATOM 717 N N . GLN A 1 94 ? 7.097 6.322 9.554 1.00 95.62 94 GLN A N 1
ATOM 718 C CA . GLN A 1 94 ? 6.073 6.672 8.574 1.00 95.62 94 GLN A CA 1
ATOM 719 C C . GLN A 1 94 ? 6.660 7.140 7.241 1.00 95.62 94 GLN A C 1
ATOM 721 O O . GLN A 1 94 ? 6.192 6.698 6.196 1.00 95.62 94 GLN A O 1
ATOM 726 N N . THR A 1 95 ? 7.706 7.968 7.248 1.00 97.31 95 THR A N 1
ATOM 727 C CA . THR A 1 95 ? 8.330 8.477 6.017 1.00 97.31 95 THR A CA 1
ATOM 728 C C . THR A 1 95 ? 8.903 7.347 5.165 1.00 97.31 95 THR A C 1
ATOM 730 O O . THR A 1 95 ? 8.597 7.250 3.975 1.00 97.31 95 THR A O 1
ATOM 733 N N . ARG A 1 96 ? 9.689 6.448 5.774 1.00 97.94 96 ARG A N 1
ATOM 734 C CA . ARG A 1 96 ? 10.264 5.290 5.075 1.00 97.94 96 ARG A CA 1
ATOM 735 C C . ARG A 1 96 ? 9.179 4.317 4.633 1.00 97.94 96 ARG A C 1
ATOM 737 O O . ARG A 1 96 ? 9.197 3.896 3.484 1.00 97.94 96 ARG A O 1
ATOM 744 N N . CYS A 1 97 ? 8.211 4.009 5.494 1.00 97.19 97 CYS A N 1
ATOM 745 C CA . CYS A 1 97 ? 7.102 3.121 5.146 1.00 97.19 97 CYS A CA 1
ATOM 746 C C . CYS A 1 97 ? 6.264 3.669 3.985 1.00 97.19 97 CYS A C 1
ATOM 748 O O . CYS A 1 97 ? 5.964 2.944 3.043 1.00 97.19 97 CYS A O 1
ATOM 750 N N . SER A 1 98 ? 5.968 4.968 3.989 1.00 97.75 98 SER A N 1
ATOM 751 C CA . SER A 1 98 ? 5.225 5.630 2.912 1.00 97.75 98 SER A CA 1
ATOM 752 C C . SER A 1 98 ? 5.994 5.612 1.592 1.00 97.75 98 SER A C 1
ATOM 754 O O . SER A 1 98 ? 5.414 5.421 0.527 1.00 97.75 98 SER A O 1
ATOM 756 N N . GLN A 1 99 ? 7.318 5.785 1.632 1.00 97.94 99 GLN A N 1
ATOM 757 C CA . GLN A 1 99 ? 8.157 5.610 0.447 1.00 97.94 99 GLN A CA 1
ATOM 758 C C . GLN A 1 99 ? 8.111 4.167 -0.076 1.00 97.94 99 GLN A C 1
ATOM 760 O O . GLN A 1 99 ? 7.847 3.965 -1.259 1.00 97.94 99 GLN A O 1
ATOM 765 N N . ARG A 1 100 ? 8.302 3.173 0.799 1.00 97.81 100 ARG A N 1
ATOM 766 C CA . ARG A 1 100 ? 8.251 1.747 0.441 1.00 97.81 100 ARG A CA 1
ATOM 767 C C . ARG A 1 100 ? 6.906 1.341 -0.164 1.00 97.81 100 ARG A C 1
ATOM 769 O O . ARG A 1 100 ? 6.877 0.638 -1.170 1.00 97.81 100 ARG A O 1
ATOM 776 N N . LEU A 1 101 ? 5.795 1.837 0.380 1.00 97.12 101 LEU A N 1
ATOM 777 C CA . LEU A 1 101 ? 4.457 1.591 -0.167 1.00 97.12 101 LEU A CA 1
ATOM 778 C C . LEU A 1 101 ? 4.264 2.204 -1.559 1.00 97.12 101 LEU A C 1
ATOM 780 O O . LEU A 1 101 ? 3.664 1.567 -2.425 1.00 97.12 101 LEU A O 1
ATOM 784 N N . ARG A 1 102 ? 4.808 3.401 -1.816 1.00 97.81 102 ARG A N 1
ATOM 785 C CA . ARG A 1 102 ? 4.794 4.009 -3.160 1.00 97.81 102 ARG A CA 1
ATOM 786 C C . ARG A 1 102 ? 5.620 3.199 -4.161 1.00 97.81 102 ARG A C 1
ATOM 788 O O . ARG A 1 102 ? 5.156 2.973 -5.276 1.00 97.81 102 ARG A O 1
ATOM 795 N N . GLU A 1 103 ? 6.794 2.711 -3.759 1.00 96.94 103 GLU A N 1
ATOM 796 C CA . GLU A 1 103 ? 7.641 1.828 -4.578 1.00 96.94 103 GLU A CA 1
ATOM 797 C C . GLU A 1 103 ? 6.919 0.511 -4.919 1.00 96.94 103 GLU A C 1
ATOM 799 O O . GLU A 1 103 ? 6.861 0.122 -6.090 1.00 96.94 103 GLU A O 1
ATOM 804 N N . LEU A 1 104 ? 6.296 -0.128 -3.920 1.00 97.31 104 LEU A N 1
ATOM 805 C CA . LEU A 1 104 ? 5.489 -1.337 -4.097 1.00 97.31 104 LEU A CA 1
ATOM 806 C C . LEU A 1 104 ? 4.304 -1.093 -5.034 1.00 97.31 104 LEU A C 1
ATOM 808 O O . LEU A 1 104 ? 4.065 -1.877 -5.953 1.00 97.31 104 LEU A O 1
ATOM 812 N N . ARG A 1 105 ? 3.565 0.002 -4.828 1.00 96.62 105 ARG A N 1
ATOM 813 C CA . ARG A 1 105 ? 2.439 0.359 -5.693 1.00 96.62 105 ARG A CA 1
ATOM 814 C C . ARG A 1 105 ? 2.904 0.543 -7.133 1.00 96.62 105 ARG A C 1
ATOM 816 O O . ARG A 1 105 ? 2.296 -0.018 -8.037 1.00 96.62 105 ARG A O 1
ATOM 823 N N . ALA A 1 106 ? 3.989 1.283 -7.353 1.00 96.25 106 ALA A N 1
ATOM 824 C CA . ALA A 1 106 ? 4.535 1.488 -8.688 1.00 96.25 106 ALA A CA 1
ATOM 825 C C . ALA A 1 106 ? 4.950 0.160 -9.344 1.00 96.25 106 ALA A C 1
ATOM 827 O O . ALA A 1 106 ? 4.746 -0.014 -10.543 1.00 96.25 106 ALA A O 1
ATOM 828 N N . HIS A 1 107 ? 5.499 -0.787 -8.576 1.00 96.31 107 HIS A N 1
ATOM 829 C CA . HIS A 1 107 ? 5.804 -2.130 -9.069 1.00 96.31 107 HIS A CA 1
ATOM 830 C C . HIS A 1 107 ? 4.539 -2.896 -9.488 1.00 96.31 107 HIS A C 1
ATOM 832 O O . HIS A 1 107 ? 4.473 -3.367 -10.620 1.00 96.31 107 HIS A O 1
ATOM 838 N N . HIS A 1 108 ? 3.513 -2.966 -8.634 1.00 96.50 108 HIS A N 1
ATOM 839 C CA . HIS A 1 108 ? 2.253 -3.638 -8.969 1.00 96.50 108 HIS A CA 1
ATOM 840 C C . HIS A 1 108 ? 1.557 -3.009 -10.185 1.00 96.50 108 HIS A C 1
ATOM 842 O O . HIS A 1 108 ? 1.135 -3.729 -11.088 1.00 96.50 108 HIS A O 1
ATOM 848 N N . VAL A 1 109 ? 1.506 -1.675 -10.263 1.00 96.00 109 VAL A N 1
ATOM 849 C CA . VAL A 1 109 ? 0.903 -0.966 -11.403 1.00 96.00 109 VAL A CA 1
ATOM 850 C C . VAL A 1 109 ? 1.653 -1.248 -12.703 1.00 96.00 109 VAL A C 1
ATOM 852 O O . VAL A 1 109 ? 1.022 -1.514 -13.723 1.00 96.00 109 VAL A O 1
ATOM 855 N N . ARG A 1 110 ? 2.994 -1.282 -12.679 1.00 96.44 110 ARG A N 1
ATOM 856 C CA . ARG A 1 110 ? 3.786 -1.694 -13.854 1.00 96.44 110 ARG A CA 1
ATOM 857 C C . ARG A 1 110 ? 3.497 -3.131 -14.295 1.00 96.44 110 ARG A C 1
ATOM 859 O O . ARG A 1 110 ? 3.605 -3.416 -15.481 1.00 96.44 110 ARG A O 1
ATOM 866 N N . ASN A 1 111 ? 3.090 -4.002 -13.374 1.00 96.81 111 ASN A N 1
ATOM 867 C CA . ASN A 1 111 ? 2.692 -5.380 -13.666 1.00 96.81 111 ASN A CA 1
ATOM 868 C C . ASN A 1 111 ? 1.204 -5.513 -14.048 1.00 96.81 111 ASN A C 1
ATOM 870 O O . ASN A 1 111 ? 0.683 -6.625 -14.093 1.00 96.81 111 ASN A O 1
ATOM 874 N N . GLY A 1 112 ? 0.508 -4.400 -14.306 1.00 94.81 112 GLY A N 1
ATOM 875 C CA . GLY A 1 112 ? -0.881 -4.388 -14.773 1.00 94.81 112 GLY A CA 1
ATOM 876 C C . GLY A 1 112 ? -1.936 -4.403 -13.667 1.00 94.81 112 GLY A C 1
ATOM 877 O O . GLY A 1 112 ? -3.113 -4.608 -13.953 1.00 94.81 112 GLY A O 1
ATOM 878 N N . TRP A 1 113 ? -1.549 -4.199 -12.406 1.00 94.81 113 TRP A N 1
ATOM 879 C CA . TRP A 1 113 ? -2.494 -4.166 -11.293 1.00 94.81 113 TRP A CA 1
ATOM 880 C C . TRP A 1 113 ? -3.039 -2.748 -11.123 1.00 94.81 113 TRP A C 1
ATOM 882 O O . TRP A 1 113 ? -2.364 -1.762 -11.408 1.00 94.81 113 TRP A O 1
ATOM 892 N N . CYS A 1 114 ? -4.256 -2.613 -10.605 1.00 93.81 114 CYS A N 1
ATOM 893 C CA . CYS A 1 114 ? -4.850 -1.289 -10.405 1.00 93.81 114 CYS A CA 1
ATOM 894 C C . CYS A 1 114 ? -4.245 -0.508 -9.231 1.00 93.81 114 CYS A C 1
ATOM 896 O O . CYS A 1 114 ? -4.424 0.712 -9.145 1.00 93.81 114 CYS A O 1
ATOM 898 N N . ASP A 1 115 ? -3.599 -1.210 -8.296 1.00 95.19 115 ASP A N 1
ATOM 899 C CA . ASP A 1 115 ? -3.106 -0.671 -7.034 1.00 95.19 115 ASP A CA 1
ATOM 900 C C . ASP A 1 115 ? -2.188 -1.677 -6.314 1.00 95.19 115 ASP A C 1
ATOM 902 O O . ASP A 1 115 ? -1.809 -2.702 -6.881 1.00 95.19 115 ASP A O 1
ATOM 906 N N . VAL A 1 116 ? -1.861 -1.418 -5.043 1.00 95.31 116 VAL A N 1
ATOM 907 C CA . VAL A 1 116 ? -1.302 -2.444 -4.154 1.00 95.31 116 VAL A CA 1
ATOM 908 C C . VAL A 1 116 ? -2.234 -3.655 -4.004 1.00 95.31 116 VAL A C 1
ATOM 910 O O . VAL A 1 116 ? -3.452 -3.517 -3.922 1.00 95.31 116 VAL A O 1
ATOM 913 N N . ALA A 1 117 ? -1.630 -4.842 -3.928 1.00 92.81 117 ALA A N 1
ATOM 914 C CA . ALA A 1 117 ? -2.298 -6.135 -3.768 1.00 92.81 117 ALA A CA 1
ATOM 915 C C . ALA A 1 117 ? -3.128 -6.287 -2.483 1.00 92.81 117 ALA A C 1
ATOM 917 O O . ALA A 1 117 ? -4.030 -7.117 -2.417 1.00 92.81 117 ALA A O 1
ATOM 918 N N . TYR A 1 118 ? -2.774 -5.520 -1.453 1.00 92.62 118 TYR A N 1
ATOM 919 C CA . TYR A 1 118 ? -3.196 -5.729 -0.071 1.00 92.62 118 TYR A CA 1
ATOM 920 C C . TYR A 1 118 ? -4.220 -4.664 0.353 1.00 92.62 118 TYR A C 1
ATOM 922 O O . TYR A 1 118 ? -4.210 -3.551 -0.186 1.00 92.62 118 TYR A O 1
ATOM 930 N N . LYS A 1 119 ? -5.116 -5.013 1.283 1.00 87.69 119 LYS A N 1
ATOM 931 C CA . LYS A 1 119 ? -6.221 -4.167 1.759 1.00 87.69 119 LYS A CA 1
ATOM 932 C C . LYS A 1 119 ? -6.081 -3.823 3.230 1.00 87.69 119 LYS A C 1
ATOM 934 O O . LYS A 1 119 ? -5.599 -4.697 3.979 1.00 87.69 119 LYS A O 1
#

pLDDT: mean 72.55, std 24.59, range [29.44, 97.94]